Pro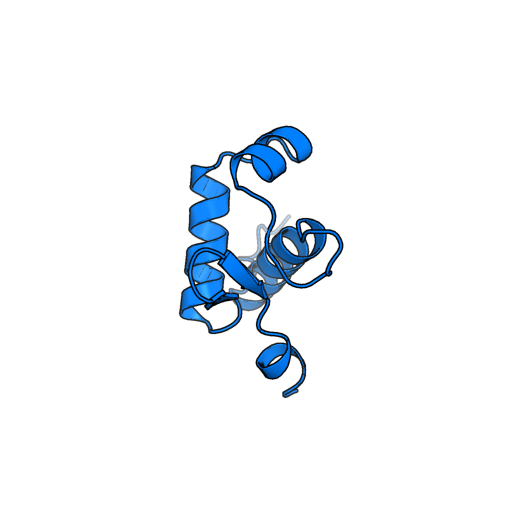tein AF-W5T391-F1 (afdb_monomer_lite)

Foldseek 3Di:
DDPPDPPPVNVLVVLLVLQQVQADPVSWWGDPLVVSCVVPVDDSVVNVVSLVVCVVVVQWDDDPNTITGPVVVVPPD

Organism: NCBI:txid1408429

InterPro domains:
  IPR048907 MCM, C-terminal domain [PF21100] (11-65)

Structure (mmCIF, N/CA/C/O backbone):
data_AF-W5T391-F1
#
_entry.id   AF-W5T391-F1
#
loop_
_atom_site.group_PDB
_atom_site.id
_atom_site.type_symbol
_atom_site.label_atom_id
_atom_site.label_alt_id
_atom_site.label_comp_id
_atom_site.label_asym_id
_atom_site.label_entity_id
_atom_site.label_seq_id
_atom_site.pdbx_PDB_ins_code
_atom_site.Cartn_x
_atom_site.Cartn_y
_atom_site.Cartn_z
_atom_site.occupancy
_atom_site.B_iso_or_equiv
_atom_site.auth_seq_id
_atom_site.auth_comp_id
_atom_site.auth_asym_id
_atom_site.auth_atom_id
_atom_site.pdbx_PDB_model_num
ATOM 1 N N . ASN A 1 1 ? 29.679 6.953 -15.021 1.00 39.53 1 ASN A N 1
ATOM 2 C CA . ASN A 1 1 ? 28.705 6.612 -13.956 1.00 39.53 1 ASN A CA 1
ATOM 3 C C . ASN A 1 1 ? 27.473 5.956 -14.540 1.00 39.53 1 ASN A C 1
ATOM 5 O O . ASN A 1 1 ? 26.546 6.619 -14.988 1.00 39.53 1 ASN A O 1
ATOM 9 N N . SER A 1 2 ? 27.521 4.630 -14.631 1.00 44.53 2 SER A N 1
ATOM 10 C CA . SER A 1 2 ? 26.541 3.814 -15.335 1.00 44.53 2 SER A CA 1
ATOM 11 C C . SER A 1 2 ? 25.179 3.858 -14.638 1.00 44.53 2 SER A C 1
ATOM 13 O O . SER A 1 2 ? 25.002 3.233 -13.591 1.00 44.53 2 SER A O 1
ATOM 15 N N . ARG A 1 3 ? 24.206 4.540 -15.256 1.00 53.50 3 ARG A N 1
ATOM 16 C CA . ARG A 1 3 ? 22.769 4.277 -15.085 1.00 53.50 3 ARG A CA 1
ATOM 17 C C . ARG A 1 3 ? 22.495 2.844 -15.563 1.00 53.50 3 ARG A C 1
ATOM 19 O O . ARG A 1 3 ? 21.988 2.629 -16.657 1.00 53.50 3 ARG A O 1
ATOM 26 N N . LYS A 1 4 ? 22.939 1.847 -14.793 1.00 53.09 4 LYS A N 1
ATOM 27 C CA . LYS A 1 4 ? 22.641 0.441 -15.061 1.00 53.09 4 LYS A CA 1
ATOM 28 C C . LYS A 1 4 ? 21.163 0.265 -14.773 1.00 53.09 4 LYS A C 1
ATOM 30 O O . LYS A 1 4 ? 20.725 0.529 -13.658 1.00 53.09 4 LYS A O 1
ATOM 35 N N . TYR A 1 5 ? 20.416 -0.119 -15.799 1.00 53.53 5 TYR A N 1
ATOM 36 C CA . TYR A 1 5 ? 19.065 -0.654 -15.720 1.00 53.53 5 TYR A CA 1
ATOM 37 C C . TYR A 1 5 ? 18.880 -1.416 -14.400 1.00 53.53 5 TYR A C 1
ATOM 39 O O . TYR A 1 5 ? 19.429 -2.509 -14.242 1.00 53.53 5 TYR A O 1
ATOM 47 N N . LYS A 1 6 ? 18.176 -0.818 -13.423 1.00 56.25 6 LYS A N 1
ATOM 48 C CA . LYS A 1 6 ? 17.812 -1.533 -12.194 1.00 56.25 6 LYS A CA 1
ATOM 49 C C . LYS A 1 6 ? 17.063 -2.778 -12.644 1.00 56.25 6 LYS A C 1
ATOM 51 O O . LYS A 1 6 ? 16.077 -2.663 -13.378 1.00 56.25 6 LYS A O 1
ATOM 56 N N . LYS A 1 7 ? 17.566 -3.958 -12.274 1.00 60.00 7 LYS A N 1
ATOM 57 C CA . LYS A 1 7 ? 16.925 -5.224 -12.644 1.00 60.00 7 LYS A CA 1
ATOM 58 C C . LYS A 1 7 ? 15.455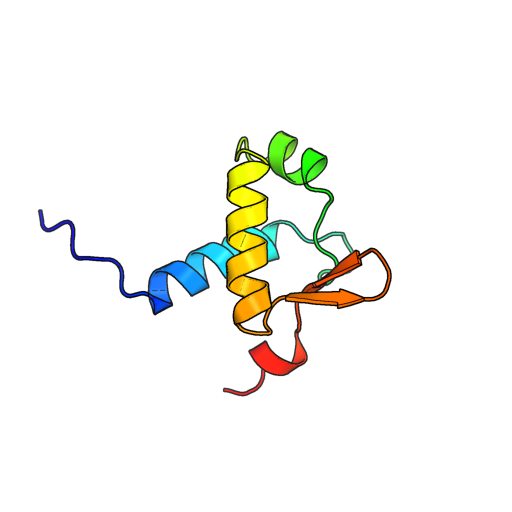 -5.166 -12.200 1.00 60.00 7 LYS A C 1
ATOM 60 O O . LYS A 1 7 ? 15.185 -4.605 -11.136 1.00 60.00 7 LYS A O 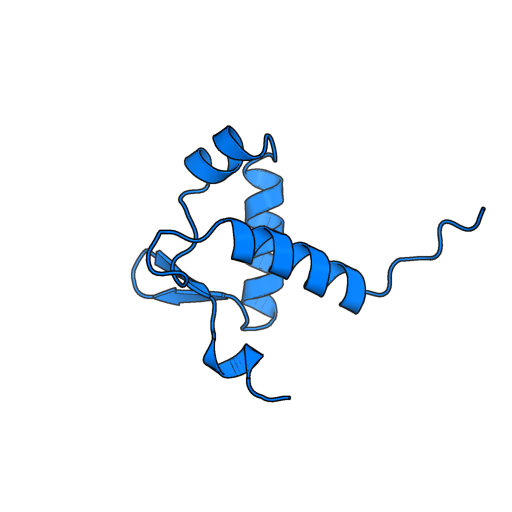1
ATOM 65 N N . PRO A 1 8 ? 14.510 -5.757 -12.951 1.00 61.50 8 PRO A N 1
ATOM 66 C CA . PRO A 1 8 ? 13.090 -5.755 -12.590 1.00 61.50 8 PRO A CA 1
ATOM 67 C C . PRO A 1 8 ? 12.828 -6.171 -11.134 1.00 61.50 8 PRO A C 1
ATOM 69 O O . PRO A 1 8 ? 11.954 -5.604 -10.495 1.00 61.50 8 PRO A O 1
ATOM 72 N N . LEU A 1 9 ? 13.638 -7.086 -10.591 1.00 60.94 9 LEU A N 1
ATOM 73 C CA . LEU A 1 9 ? 13.606 -7.517 -9.188 1.00 60.94 9 LEU A CA 1
ATOM 74 C C . LEU A 1 9 ? 13.948 -6.403 -8.181 1.00 60.94 9 LEU A C 1
ATOM 76 O O . LEU A 1 9 ? 13.194 -6.207 -7.236 1.00 60.94 9 LEU A O 1
ATOM 80 N N . GLN A 1 10 ? 15.009 -5.616 -8.410 1.00 67.25 10 GLN A N 1
ATOM 81 C CA . GLN A 1 10 ? 15.378 -4.494 -7.523 1.00 67.25 10 GLN A CA 1
ATOM 82 C C . GLN A 1 10 ? 14.262 -3.449 -7.449 1.00 67.25 10 GLN A C 1
ATOM 84 O O . GLN A 1 10 ? 13.986 -2.882 -6.398 1.00 67.25 10 GLN A O 1
ATOM 89 N N . ARG A 1 11 ? 13.569 -3.226 -8.570 1.00 83.75 11 ARG A N 1
ATOM 90 C CA . ARG A 1 11 ? 12.426 -2.312 -8.616 1.00 83.75 11 ARG A CA 1
ATOM 91 C C . ARG A 1 11 ? 11.245 -2.819 -7.784 1.00 83.75 11 ARG A C 1
ATOM 93 O O . ARG A 1 11 ? 10.541 -2.010 -7.194 1.00 83.75 11 ARG A O 1
ATOM 100 N N . VAL A 1 12 ? 11.022 -4.130 -7.744 1.00 86.69 12 VAL A N 1
ATOM 101 C CA . VAL A 1 12 ? 9.918 -4.742 -6.988 1.00 86.69 12 VAL A CA 1
ATOM 102 C C . VAL A 1 12 ? 10.187 -4.684 -5.500 1.00 86.69 12 VAL A C 1
ATOM 104 O O . VAL A 1 12 ? 9.284 -4.335 -4.755 1.00 86.69 12 VAL A O 1
ATOM 107 N N . GLU A 1 13 ? 11.418 -4.959 -5.071 1.00 88.19 13 GLU A N 1
ATOM 108 C CA . GLU A 1 13 ? 11.817 -4.835 -3.666 1.00 88.19 13 GLU A CA 1
ATOM 109 C C . GLU A 1 13 ? 11.689 -3.386 -3.175 1.00 88.19 13 GLU A C 1
ATOM 111 O O . GLU A 1 13 ? 11.159 -3.153 -2.093 1.00 88.19 13 GLU A O 1
ATOM 116 N N . GLU A 1 14 ? 12.067 -2.401 -3.996 1.00 90.88 14 GLU A N 1
ATOM 117 C CA . GLU A 1 14 ? 11.872 -0.976 -3.688 1.00 90.88 14 GLU A CA 1
ATOM 118 C C . GLU A 1 14 ? 10.390 -0.602 -3.564 1.00 90.88 14 GLU A C 1
ATOM 120 O O . GLU A 1 14 ? 9.990 0.095 -2.631 1.00 90.88 14 GLU A O 1
ATOM 125 N N . VAL A 1 15 ? 9.561 -1.067 -4.503 1.00 93.12 15 VAL A N 1
ATOM 126 C CA . VAL A 1 15 ? 8.117 -0.806 -4.495 1.00 93.12 15 VAL A CA 1
ATOM 127 C C . VAL A 1 15 ? 7.440 -1.502 -3.315 1.00 93.12 15 VAL A C 1
ATOM 129 O O . VAL A 1 15 ? 6.601 -0.898 -2.650 1.00 93.12 15 VAL A O 1
ATOM 132 N N . LEU A 1 16 ? 7.823 -2.743 -3.024 1.00 93.62 16 LEU A N 1
ATOM 133 C CA . LEU A 1 16 ? 7.327 -3.499 -1.885 1.00 93.62 16 LEU A CA 1
ATOM 134 C C . LEU A 1 16 ? 7.736 -2.829 -0.575 1.00 93.62 16 LEU A C 1
ATOM 136 O O . LEU A 1 16 ? 6.879 -2.603 0.266 1.00 93.62 16 LEU A O 1
ATOM 140 N N . GLY A 1 17 ? 9.002 -2.432 -0.427 1.00 94.12 17 GLY A N 1
ATOM 141 C CA . GLY A 1 17 ? 9.484 -1.703 0.746 1.00 94.12 17 GLY A CA 1
ATOM 142 C C . GLY A 1 17 ? 8.735 -0.388 0.965 1.00 94.12 17 GLY A C 1
ATOM 143 O O . GLY A 1 17 ? 8.350 -0.081 2.091 1.00 94.12 17 GLY A O 1
ATOM 144 N N . PHE A 1 18 ? 8.447 0.349 -0.115 1.00 95.69 18 PHE A N 1
ATOM 145 C CA . PHE A 1 18 ? 7.625 1.557 -0.054 1.00 95.69 18 PHE A CA 1
ATOM 146 C C . PHE A 1 18 ? 6.186 1.271 0.405 1.00 95.69 18 PHE A C 1
ATOM 148 O O . PHE A 1 18 ? 5.654 2.003 1.234 1.00 95.69 18 PHE A O 1
ATOM 155 N N . ILE A 1 19 ? 5.534 0.228 -0.115 1.00 95.69 19 ILE A N 1
ATOM 156 C CA . ILE A 1 19 ? 4.163 -0.113 0.296 1.00 95.69 19 ILE A CA 1
ATOM 157 C C . ILE A 1 19 ? 4.132 -0.665 1.728 1.00 95.69 19 ILE A C 1
ATOM 159 O O . ILE A 1 19 ? 3.257 -0.282 2.500 1.00 95.69 19 ILE A O 1
ATOM 163 N N . SER A 1 20 ? 5.115 -1.477 2.119 1.00 94.69 20 SER A N 1
ATOM 164 C CA . SER A 1 20 ? 5.237 -2.039 3.469 1.00 94.69 20 SER A CA 1
ATOM 165 C C . SER A 1 20 ? 5.478 -0.978 4.547 1.00 94.69 20 SER A C 1
ATOM 167 O O . SER A 1 20 ? 5.007 -1.138 5.669 1.00 94.69 20 SER A O 1
ATOM 169 N N . SER A 1 21 ? 6.155 0.132 4.231 1.00 95.81 21 SER A N 1
ATOM 170 C CA . SER A 1 21 ? 6.287 1.266 5.163 1.00 95.81 21 SER A CA 1
ATOM 171 C C . SER A 1 21 ? 5.019 2.126 5.269 1.00 95.81 21 SER A C 1
ATOM 173 O O . SER A 1 21 ? 4.933 3.004 6.126 1.00 95.81 21 SER A O 1
ATOM 175 N N . ASN A 1 22 ? 4.019 1.864 4.423 1.00 97.00 22 ASN A N 1
ATOM 176 C CA . ASN A 1 22 ? 2.755 2.594 4.333 1.00 97.00 22 ASN A CA 1
ATOM 177 C C . ASN A 1 22 ? 1.540 1.700 4.641 1.00 97.00 22 ASN A C 1
ATOM 179 O O . ASN A 1 22 ? 0.454 1.885 4.082 1.00 97.00 22 ASN A O 1
ATOM 183 N N . LEU A 1 23 ? 1.717 0.736 5.542 1.00 96.44 23 LEU A N 1
ATOM 184 C CA . LEU A 1 23 ? 0.629 -0.064 6.100 1.00 96.44 23 LEU A CA 1
ATOM 185 C C . LEU A 1 23 ? -0.010 0.649 7.299 1.00 96.44 23 LEU A C 1
ATOM 187 O O . LEU A 1 23 ? 0.609 1.507 7.927 1.00 96.44 23 LEU A O 1
ATOM 191 N N . GLU A 1 24 ? -1.264 0.322 7.587 1.00 96.12 24 GLU A N 1
ATOM 192 C CA . GLU A 1 24 ? -1.944 0.710 8.822 1.00 96.12 24 GLU A CA 1
ATOM 193 C C . GLU A 1 24 ? -1.326 -0.011 10.033 1.00 96.12 24 GLU A C 1
ATOM 195 O O . GLU A 1 24 ? -0.431 -0.851 9.900 1.00 96.12 24 GLU A O 1
ATOM 200 N N . ASP A 1 25 ? -1.816 0.306 11.231 1.00 94.69 25 ASP A N 1
ATOM 201 C CA . ASP A 1 25 ? -1.258 -0.182 12.501 1.00 94.69 25 ASP A CA 1
ATOM 202 C C . ASP A 1 25 ? -1.302 -1.715 12.645 1.00 94.69 25 ASP A C 1
ATOM 204 O O . ASP A 1 25 ? -0.502 -2.300 13.376 1.00 94.69 25 ASP A O 1
ATOM 208 N N . ASP A 1 26 ? -2.188 -2.380 11.896 1.00 92.25 26 ASP A N 1
ATOM 209 C CA . ASP A 1 26 ? -2.269 -3.843 11.807 1.00 92.25 26 ASP A CA 1
ATOM 210 C C . ASP A 1 26 ? -1.103 -4.481 11.025 1.00 92.25 26 ASP A C 1
ATOM 212 O O . ASP A 1 26 ? -1.025 -5.707 10.932 1.00 92.25 26 ASP A O 1
ATOM 216 N N . LYS A 1 27 ? -0.204 -3.662 10.457 1.00 90.50 27 LYS A N 1
ATOM 217 C CA . LYS A 1 27 ? 0.958 -4.063 9.647 1.00 90.50 27 LYS A CA 1
ATOM 218 C C . LYS A 1 27 ? 0.595 -4.965 8.465 1.00 90.50 27 LYS A C 1
ATOM 220 O O . LYS A 1 27 ? 1.433 -5.731 7.988 1.00 90.50 27 LYS A O 1
ATOM 225 N N . ARG A 1 28 ? -0.648 -4.885 7.984 1.00 92.00 28 ARG A N 1
ATOM 226 C CA . ARG A 1 28 ? -1.171 -5.762 6.932 1.00 92.00 28 ARG A CA 1
ATOM 227 C C . ARG A 1 28 ? -1.980 -4.995 5.893 1.00 92.00 28 ARG A C 1
ATOM 229 O O . ARG A 1 28 ? -1.822 -5.235 4.698 1.00 92.00 28 ARG A O 1
ATOM 236 N N . THR A 1 29 ? -2.832 -4.076 6.329 1.00 95.94 29 THR A N 1
ATOM 237 C CA . THR A 1 29 ? -3.701 -3.274 5.469 1.00 95.94 29 THR A CA 1
ATOM 238 C C . THR A 1 29 ? -2.929 -2.085 4.910 1.00 95.94 29 THR A C 1
ATOM 240 O O . THR A 1 29 ? -2.283 -1.358 5.651 1.00 95.94 29 THR A O 1
ATOM 243 N N . VAL A 1 30 ? -3.008 -1.842 3.603 1.00 96.81 30 VAL A N 1
ATOM 244 C CA . VAL A 1 30 ? -2.410 -0.652 2.982 1.00 96.81 30 VAL A CA 1
ATOM 245 C C . VAL A 1 30 ? -3.210 0.593 3.371 1.00 96.81 30 VAL A C 1
ATOM 247 O O . VAL A 1 30 ? -4.437 0.605 3.234 1.00 96.81 30 VAL A O 1
ATOM 250 N N . LYS A 1 31 ? -2.519 1.659 3.796 1.00 97.56 31 LYS A N 1
ATOM 251 C CA . LYS A 1 31 ? -3.141 2.958 4.092 1.00 97.56 31 LYS A CA 1
ATOM 252 C C . LYS A 1 31 ? -3.941 3.495 2.890 1.00 97.56 31 LYS A C 1
ATOM 254 O O . LYS A 1 31 ? -3.572 3.256 1.736 1.00 97.56 31 LYS A O 1
ATOM 259 N N . PRO A 1 32 ? -4.995 4.305 3.105 1.00 96.38 32 PRO A N 1
ATOM 260 C CA . PRO A 1 32 ? -5.673 5.017 2.030 1.00 96.38 32 PRO A CA 1
ATOM 261 C C . PRO A 1 32 ? -4.698 5.826 1.171 1.00 96.38 32 PRO A C 1
ATOM 263 O O . PRO A 1 32 ? -3.819 6.509 1.696 1.00 96.38 32 PRO A O 1
ATOM 266 N N . LEU A 1 33 ? -4.907 5.832 -0.150 1.00 96.00 33 LEU A N 1
ATOM 267 C CA . LEU A 1 33 ? -4.037 6.539 -1.103 1.00 96.00 33 LEU A CA 1
ATOM 268 C C . LEU A 1 33 ? -3.816 8.008 -0.730 1.00 96.00 33 LEU A C 1
ATOM 270 O O . LEU A 1 33 ? -2.691 8.491 -0.801 1.00 96.00 33 LEU A O 1
ATOM 274 N N . ARG A 1 34 ? -4.873 8.687 -0.271 1.00 96.12 34 ARG A N 1
ATOM 275 C CA . ARG A 1 34 ? -4.817 10.075 0.208 1.00 96.12 34 ARG A CA 1
ATOM 276 C C . ARG A 1 34 ? -3.860 10.255 1.390 1.00 96.12 34 ARG A C 1
ATOM 278 O O . ARG A 1 34 ? -3.136 11.243 1.438 1.00 96.12 34 ARG A O 1
ATOM 285 N N . LYS A 1 35 ? -3.846 9.303 2.331 1.00 97.31 35 LYS A N 1
ATOM 286 C CA . LYS A 1 35 ? -2.964 9.315 3.509 1.00 97.31 35 LYS A CA 1
ATOM 287 C C . LYS A 1 35 ? -1.510 9.113 3.077 1.00 97.31 35 LYS A C 1
ATOM 289 O O . LYS A 1 35 ? -0.668 9.935 3.412 1.00 97.31 35 LYS A O 1
ATOM 294 N N . ILE A 1 36 ? -1.251 8.120 2.221 1.00 97.12 36 ILE A N 1
ATOM 295 C CA . ILE A 1 36 ? 0.084 7.871 1.648 1.00 97.12 36 ILE A CA 1
ATOM 296 C C . ILE A 1 36 ? 0.576 9.088 0.855 1.00 97.12 36 ILE A C 1
ATOM 298 O O . ILE A 1 36 ? 1.716 9.511 1.018 1.00 97.12 36 ILE A O 1
ATOM 302 N N . ASN A 1 37 ? -0.274 9.679 0.012 1.00 97.25 37 ASN A N 1
ATOM 303 C CA . ASN A 1 37 ? 0.069 10.870 -0.762 1.00 97.25 37 ASN A CA 1
ATOM 304 C C . ASN A 1 37 ? 0.456 12.041 0.151 1.00 97.25 37 ASN A C 1
ATOM 306 O O . ASN A 1 37 ? 1.493 12.657 -0.077 1.00 97.25 37 ASN A O 1
ATOM 310 N N . LYS A 1 38 ? -0.322 12.298 1.208 1.00 97.81 38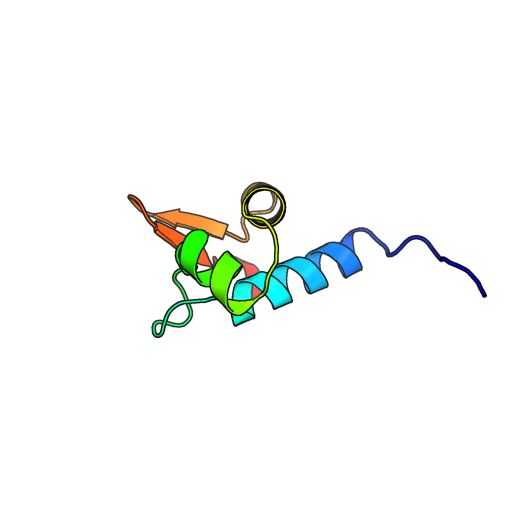 LYS A N 1
ATOM 311 C CA . LYS A 1 38 ? -0.038 13.359 2.181 1.00 97.81 38 LYS A CA 1
ATOM 312 C C . LYS A 1 38 ? 1.259 13.117 2.962 1.00 97.81 38 LYS A C 1
ATOM 314 O O . LYS A 1 38 ? 1.991 14.066 3.210 1.00 97.81 38 LYS A O 1
ATOM 319 N N . GLU A 1 39 ? 1.541 11.873 3.344 1.00 97.00 39 GLU A N 1
ATOM 320 C CA . GLU A 1 39 ? 2.717 11.510 4.151 1.00 97.00 39 GLU A CA 1
ATOM 321 C C . GLU A 1 39 ? 4.014 11.432 3.326 1.00 97.00 39 GLU A C 1
ATOM 323 O O . GLU A 1 39 ? 5.089 11.725 3.839 1.00 97.00 39 GLU A O 1
ATOM 328 N N . THR A 1 40 ? 3.932 11.052 2.047 1.00 94.56 40 THR A N 1
ATOM 329 C CA . THR A 1 40 ? 5.116 10.755 1.213 1.00 94.56 40 THR A CA 1
ATOM 330 C C . THR A 1 40 ? 5.329 11.723 0.052 1.00 94.56 40 THR A C 1
ATOM 332 O O . THR A 1 40 ? 6.351 11.651 -0.628 1.00 94.56 40 THR A O 1
ATOM 335 N N . ASN A 1 41 ? 4.354 12.594 -0.225 1.00 96.50 41 ASN A N 1
ATOM 336 C CA . ASN A 1 41 ? 4.294 13.448 -1.414 1.00 96.50 41 ASN A CA 1
ATOM 337 C C . ASN A 1 41 ? 4.359 12.675 -2.755 1.00 96.50 41 ASN A C 1
ATOM 339 O O . ASN A 1 41 ? 4.618 13.242 -3.818 1.00 96.50 41 ASN A O 1
ATOM 343 N N . VAL A 1 42 ? 4.124 11.358 -2.739 1.00 95.19 42 VAL A N 1
ATOM 344 C CA . VAL A 1 42 ? 4.032 10.541 -3.954 1.00 95.19 42 VAL A CA 1
ATOM 345 C C . VAL A 1 42 ? 2.616 10.638 -4.508 1.00 95.19 42 VAL A C 1
ATOM 347 O O . VAL A 1 42 ? 1.646 10.433 -3.782 1.00 95.19 42 VAL A O 1
ATOM 350 N N . SER A 1 43 ? 2.472 10.927 -5.803 1.00 96.31 43 SER A N 1
ATOM 351 C CA . SER A 1 43 ? 1.150 11.059 -6.427 1.00 96.31 43 SER A CA 1
ATOM 352 C C . SER A 1 43 ? 0.318 9.780 -6.303 1.00 96.31 43 SER A C 1
ATOM 354 O O . SER A 1 43 ? 0.830 8.668 -6.462 1.00 96.31 43 SER A O 1
ATOM 356 N N . GLU A 1 44 ? -0.993 9.930 -6.099 1.00 96.62 44 GLU A N 1
ATOM 357 C CA . GLU A 1 44 ? -1.912 8.786 -6.039 1.00 96.62 44 GLU A CA 1
ATOM 358 C C . GLU A 1 44 ? -1.827 7.903 -7.290 1.00 96.62 44 GLU A C 1
ATOM 360 O O . GLU A 1 44 ? -1.901 6.682 -7.188 1.00 96.62 44 GLU A O 1
ATOM 365 N N . TYR A 1 45 ? -1.603 8.498 -8.466 1.00 96.25 45 TYR A N 1
ATOM 366 C CA . TYR A 1 45 ? -1.375 7.758 -9.709 1.00 96.25 45 TYR A CA 1
ATOM 367 C C . TYR A 1 45 ? -0.175 6.805 -9.606 1.00 96.25 45 TYR A C 1
ATOM 369 O O . TYR A 1 45 ? -0.262 5.634 -9.983 1.00 96.25 45 TYR A O 1
ATOM 377 N N . ARG A 1 46 ? 0.949 7.279 -9.057 1.00 94.94 46 ARG A N 1
ATOM 378 C CA . ARG A 1 46 ? 2.159 6.467 -8.903 1.00 94.94 46 ARG A CA 1
ATOM 379 C C . ARG A 1 46 ? 1.970 5.376 -7.850 1.00 94.94 46 ARG A C 1
ATOM 381 O O . ARG A 1 46 ? 2.390 4.247 -8.089 1.00 94.94 46 ARG A O 1
ATOM 388 N N . ILE A 1 47 ? 1.266 5.675 -6.757 1.00 96.50 47 ILE A N 1
ATOM 389 C CA . ILE A 1 47 ? 0.902 4.685 -5.731 1.00 96.50 47 ILE A CA 1
ATOM 390 C C . ILE A 1 47 ? -0.010 3.600 -6.328 1.00 96.50 47 ILE A C 1
ATOM 392 O O . ILE A 1 47 ? 0.231 2.414 -6.120 1.00 96.50 47 ILE A O 1
ATOM 396 N N . ARG A 1 48 ? -1.005 3.964 -7.149 1.00 96.12 48 ARG A N 1
ATOM 397 C CA . ARG A 1 48 ? -1.853 2.989 -7.865 1.00 96.12 48 ARG A CA 1
ATOM 398 C C . ARG A 1 48 ? -1.034 2.090 -8.786 1.00 96.12 48 ARG A C 1
ATOM 400 O O . ARG A 1 48 ? -1.280 0.889 -8.829 1.00 96.12 48 ARG A O 1
ATOM 407 N N . LYS A 1 49 ? -0.038 2.642 -9.485 1.00 95.81 49 LYS A N 1
ATOM 408 C CA . LYS A 1 49 ? 0.862 1.853 -10.338 1.00 95.81 49 LYS A CA 1
ATOM 409 C C . LYS A 1 49 ? 1.693 0.855 -9.529 1.00 95.81 49 LYS A C 1
ATOM 411 O O . LYS A 1 49 ? 1.854 -0.280 -9.961 1.00 95.81 49 LYS A O 1
ATOM 416 N N . TYR A 1 50 ? 2.188 1.266 -8.363 1.00 95.31 50 TYR A N 1
ATOM 417 C CA . TYR A 1 50 ? 2.896 0.387 -7.430 1.00 95.31 50 TYR A CA 1
ATOM 418 C C . TYR A 1 50 ? 2.008 -0.759 -6.950 1.00 95.31 50 TYR A C 1
ATOM 420 O O . TYR A 1 50 ? 2.386 -1.920 -7.068 1.00 95.31 50 TYR A O 1
ATOM 428 N N . LEU A 1 51 ? 0.796 -0.442 -6.494 1.00 95.19 51 LEU A N 1
ATOM 429 C CA . LEU A 1 51 ? -0.171 -1.442 -6.051 1.00 95.19 51 LEU A CA 1
ATOM 430 C C . LEU A 1 51 ? -0.559 -2.398 -7.179 1.00 95.19 51 LEU A C 1
ATOM 432 O O . LEU A 1 51 ? -0.612 -3.599 -6.955 1.00 95.19 51 LEU A O 1
ATOM 436 N N . SER A 1 52 ? -0.760 -1.893 -8.398 1.00 94.56 52 SER A N 1
ATOM 437 C CA . SER A 1 52 ? -1.077 -2.724 -9.561 1.00 94.56 52 SER A CA 1
ATOM 438 C C . SER A 1 52 ? 0.044 -3.709 -9.908 1.00 94.56 52 SER A C 1
ATOM 440 O O . SER A 1 52 ? -0.255 -4.853 -10.237 1.00 94.56 52 SER A O 1
ATOM 442 N N . ASP A 1 53 ? 1.315 -3.294 -9.836 1.00 92.62 53 ASP A N 1
ATOM 443 C CA . ASP A 1 53 ? 2.466 -4.182 -10.079 1.00 92.62 53 ASP A CA 1
ATOM 444 C C . ASP A 1 53 ? 2.574 -5.258 -8.986 1.00 92.62 53 ASP A C 1
ATOM 446 O O . ASP A 1 53 ? 2.773 -6.432 -9.287 1.00 92.62 53 ASP A O 1
ATOM 450 N N . LEU A 1 54 ? 2.357 -4.894 -7.716 1.00 93.25 54 LEU A N 1
ATOM 451 C CA . LEU A 1 54 ? 2.357 -5.860 -6.611 1.00 93.25 54 LEU A CA 1
ATOM 452 C C . LEU A 1 54 ? 1.157 -6.820 -6.659 1.00 93.25 54 LEU A C 1
ATOM 454 O O . LEU A 1 54 ? 1.317 -8.000 -6.353 1.00 93.25 54 LEU A O 1
ATOM 458 N N . MET A 1 55 ? -0.023 -6.353 -7.077 1.00 93.75 55 MET A N 1
ATOM 459 C CA . MET A 1 55 ? -1.207 -7.198 -7.276 1.00 93.75 55 MET A CA 1
ATOM 460 C C . MET A 1 55 ? -0.999 -8.210 -8.402 1.00 93.75 55 MET A C 1
ATOM 462 O O . MET A 1 55 ? -1.309 -9.384 -8.228 1.00 93.75 55 MET A O 1
ATOM 466 N N . ALA A 1 56 ? -0.424 -7.786 -9.533 1.00 91.94 56 ALA A N 1
ATOM 467 C CA . ALA A 1 56 ? -0.106 -8.684 -10.646 1.00 91.94 56 ALA A CA 1
ATOM 468 C C . ALA A 1 56 ? 0.878 -9.802 -10.249 1.00 91.94 56 ALA A C 1
ATOM 470 O O . ALA A 1 56 ? 0.925 -10.845 -10.894 1.00 91.94 56 ALA A O 1
ATOM 471 N N . ARG A 1 57 ? 1.650 -9.586 -9.179 1.00 90.12 57 ARG A N 1
ATOM 472 C CA . ARG A 1 57 ? 2.613 -10.540 -8.610 1.00 90.12 57 ARG A CA 1
ATOM 473 C C . ARG A 1 57 ? 2.059 -11.350 -7.437 1.00 90.12 57 ARG A C 1
ATOM 475 O O . ARG A 1 57 ? 2.812 -12.111 -6.847 1.00 90.12 57 ARG A O 1
ATOM 482 N N . GLY A 1 58 ? 0.799 -11.144 -7.054 1.00 91.56 58 GLY A N 1
ATOM 483 C CA . GLY A 1 58 ? 0.187 -11.803 -5.896 1.00 91.56 58 GLY A CA 1
ATOM 484 C C . GLY A 1 58 ? 0.651 -11.278 -4.532 1.00 91.56 58 GLY A C 1
ATOM 485 O O . GLY A 1 58 ? 0.232 -11.805 -3.508 1.00 91.56 58 GLY A O 1
ATOM 486 N N . LEU A 1 59 ? 1.468 -10.220 -4.482 1.00 92.62 59 LEU A N 1
ATOM 487 C CA . LEU A 1 59 ? 2.018 -9.664 -3.237 1.00 92.62 59 LEU A CA 1
ATOM 488 C C . LEU A 1 59 ? 1.025 -8.759 -2.499 1.00 92.62 59 LEU A C 1
ATOM 490 O O . LEU A 1 59 ? 1.128 -8.585 -1.289 1.00 92.62 59 LEU A O 1
ATOM 494 N N . ILE A 1 60 ? 0.062 -8.177 -3.214 1.00 94.12 60 ILE A N 1
ATOM 495 C CA . ILE A 1 60 ? -1.076 -7.457 -2.636 1.00 94.12 60 ILE A CA 1
ATOM 496 C C . ILE A 1 60 ? -2.352 -8.149 -3.095 1.00 94.12 60 ILE A C 1
ATOM 498 O O . ILE A 1 60 ? -2.537 -8.394 -4.286 1.00 94.12 60 ILE A O 1
ATOM 502 N N . ILE A 1 61 ? -3.256 -8.407 -2.158 1.00 94.31 61 ILE A N 1
ATOM 503 C CA . ILE A 1 61 ? -4.586 -8.948 -2.433 1.00 94.31 61 ILE A CA 1
ATOM 504 C C . ILE A 1 61 ? -5.660 -7.952 -2.013 1.00 94.31 61 ILE A C 1
ATOM 506 O O . ILE A 1 61 ? -5.449 -7.089 -1.158 1.00 94.31 61 ILE A O 1
ATOM 510 N N . LYS A 1 62 ? -6.833 -8.065 -2.634 1.00 93.06 62 LYS A N 1
ATOM 511 C CA . LYS A 1 62 ? -8.016 -7.305 -2.241 1.00 93.06 62 LYS A CA 1
ATOM 512 C C . LYS A 1 62 ? -8.916 -8.204 -1.403 1.00 93.06 62 LYS A C 1
ATOM 514 O O . LYS A 1 62 ? -9.537 -9.116 -1.937 1.00 93.06 62 LYS A O 1
ATOM 519 N N . GLU A 1 63 ? -9.021 -7.919 -0.110 1.00 90.81 63 GLU A N 1
ATOM 520 C CA . GLU A 1 63 ? -10.008 -8.552 0.766 1.00 90.81 63 GLU A CA 1
ATOM 521 C C . GLU A 1 63 ? -11.150 -7.565 1.011 1.00 90.81 63 GLU A C 1
ATOM 523 O O . GLU A 1 63 ? -10.968 -6.491 1.592 1.00 90.81 63 GLU A O 1
ATOM 528 N N . LYS A 1 64 ? -12.356 -7.915 0.549 1.00 88.69 64 LYS A N 1
ATOM 529 C CA . LYS A 1 64 ? -13.526 -7.023 0.573 1.00 88.69 64 LYS A CA 1
ATOM 530 C C . LYS A 1 64 ? -13.204 -5.682 -0.115 1.00 88.69 64 LYS A C 1
ATOM 532 O O . LYS A 1 64 ? -13.041 -5.626 -1.333 1.00 88.69 64 LYS A O 1
ATOM 537 N N . GLN A 1 65 ? -13.106 -4.598 0.653 1.00 89.19 65 GLN A N 1
ATOM 538 C CA . GLN A 1 65 ? -12.797 -3.248 0.166 1.00 89.19 65 GLN A CA 1
ATOM 539 C C . GLN A 1 65 ? -11.373 -2.784 0.516 1.00 89.19 65 GLN A C 1
ATOM 541 O O . GLN A 1 65 ? -11.021 -1.644 0.227 1.00 89.19 65 GLN A O 1
ATOM 546 N N . ARG A 1 66 ? -10.550 -3.641 1.133 1.00 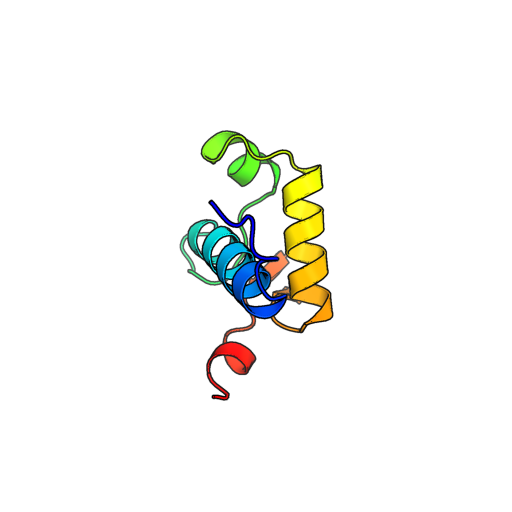93.00 66 ARG A N 1
ATOM 547 C CA . ARG A 1 66 ? -9.212 -3.290 1.622 1.00 93.00 66 ARG A CA 1
ATOM 548 C C . ARG A 1 66 ? -8.129 -3.970 0.791 1.00 93.00 66 ARG A C 1
ATOM 550 O O . ARG A 1 66 ? -8.307 -5.095 0.329 1.00 93.00 66 ARG A O 1
ATOM 557 N N . LEU A 1 67 ? -7.014 -3.269 0.599 1.00 95.50 67 LEU A N 1
ATOM 558 C CA . LEU A 1 67 ? -5.802 -3.820 -0.003 1.00 95.50 67 LEU A CA 1
ATOM 559 C C . LEU A 1 67 ? -4.888 -4.308 1.112 1.00 95.50 67 LEU A C 1
ATOM 561 O O . LEU A 1 67 ? -4.663 -3.585 2.081 1.00 95.50 67 LEU A O 1
ATOM 565 N N . ILE A 1 68 ? -4.397 -5.530 0.978 1.00 94.88 68 ILE A N 1
ATOM 566 C CA . ILE A 1 68 ? -3.716 -6.250 2.047 1.00 94.88 68 ILE A CA 1
ATOM 567 C C . ILE A 1 68 ? -2.426 -6.849 1.504 1.00 94.88 68 ILE A C 1
ATOM 569 O O . ILE A 1 68 ? -2.421 -7.453 0.431 1.00 94.88 68 ILE A O 1
ATOM 573 N N . LEU A 1 69 ? -1.339 -6.688 2.257 1.00 93.25 69 LEU A N 1
ATOM 574 C CA . LEU A 1 69 ? -0.068 -7.344 1.985 1.00 93.25 69 LEU A CA 1
ATOM 575 C C . LEU A 1 69 ? -0.217 -8.861 2.170 1.00 93.25 69 LEU A C 1
ATOM 577 O O . LEU A 1 69 ? -0.598 -9.338 3.243 1.00 93.25 69 LEU A O 1
ATOM 581 N N . ASN A 1 70 ? 0.073 -9.621 1.116 1.00 89.56 70 ASN A N 1
ATOM 582 C CA . ASN A 1 70 ? -0.005 -11.076 1.118 1.00 89.56 70 ASN A CA 1
ATOM 583 C C . ASN A 1 70 ? 1.246 -11.679 1.772 1.00 89.56 70 ASN A C 1
ATOM 585 O O . ASN A 1 70 ? 2.220 -12.040 1.110 1.00 89.56 70 ASN A O 1
ATOM 589 N N . VAL A 1 71 ? 1.199 -11.788 3.099 1.00 70.25 71 VAL A N 1
ATOM 590 C CA . VAL A 1 71 ? 2.309 -12.281 3.930 1.00 70.25 71 VAL A CA 1
ATOM 591 C C . VAL A 1 71 ? 2.650 -13.757 3.645 1.00 70.25 71 VAL A C 1
ATOM 593 O O . VAL A 1 71 ? 3.788 -14.186 3.840 1.00 70.25 71 VAL A O 1
ATOM 596 N N . ASN A 1 72 ? 1.683 -14.525 3.128 1.00 63.62 72 ASN A N 1
ATOM 597 C CA . ASN A 1 72 ? 1.837 -15.955 2.845 1.00 63.62 72 ASN A CA 1
ATOM 598 C C . ASN A 1 72 ? 2.724 -16.242 1.624 1.00 63.62 72 ASN A C 1
ATOM 600 O O . ASN A 1 72 ? 3.331 -17.309 1.570 1.00 63.62 72 ASN A O 1
ATOM 604 N N . ASP A 1 73 ? 2.827 -15.313 0.667 1.00 56.09 73 ASP A N 1
ATOM 605 C CA . ASP A 1 73 ? 3.762 -15.436 -0.464 1.00 56.09 73 ASP A CA 1
ATOM 606 C C . ASP A 1 73 ? 5.155 -14.902 -0.118 1.00 56.09 73 ASP A C 1
ATOM 608 O O . ASP A 1 73 ? 6.161 -15.435 -0.579 1.00 56.09 73 ASP A O 1
ATOM 612 N N . THR A 1 74 ? 5.253 -13.888 0.749 1.00 51.38 74 THR A N 1
ATOM 613 C CA . THR A 1 74 ? 6.555 -13.317 1.140 1.00 51.38 74 THR A CA 1
ATOM 614 C C . THR A 1 74 ? 7.426 -14.261 1.976 1.00 51.38 74 THR A C 1
ATOM 616 O O . THR A 1 74 ? 8.631 -14.039 2.062 1.00 51.38 74 THR A O 1
ATOM 619 N N . LEU A 1 75 ? 6.837 -15.306 2.570 1.00 48.75 75 LEU A N 1
ATOM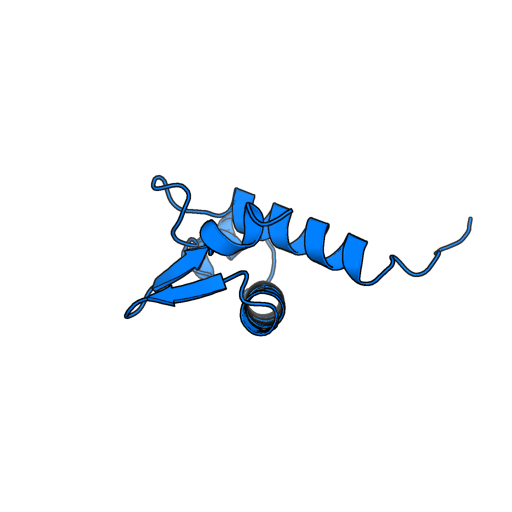 620 C CA . LEU A 1 75 ? 7.528 -16.318 3.382 1.00 48.75 75 LEU A CA 1
ATOM 621 C C . LEU A 1 75 ? 7.825 -17.625 2.626 1.00 48.75 75 LEU A C 1
ATOM 623 O O . LEU A 1 75 ? 8.489 -18.496 3.179 1.00 48.75 75 LEU A O 1
ATOM 627 N N . LYS A 1 76 ? 7.378 -17.774 1.370 1.00 42.94 76 LYS A N 1
ATOM 628 C CA . LYS A 1 76 ? 7.794 -18.886 0.502 1.00 42.94 76 LYS A CA 1
ATOM 629 C C . LYS A 1 76 ? 9.088 -18.512 -0.230 1.00 42.94 76 LYS A C 1
ATOM 631 O O . LYS A 1 76 ? 9.080 -18.248 -1.431 1.00 42.94 76 LYS A O 1
ATOM 636 N N . ARG A 1 77 ? 10.196 -18.442 0.504 1.00 41.41 77 ARG A N 1
ATOM 637 C CA . ARG A 1 77 ? 11.554 -18.476 -0.054 1.00 41.41 77 ARG A CA 1
ATOM 638 C C . ARG A 1 77 ? 12.323 -19.618 0.579 1.00 41.41 77 ARG A C 1
ATOM 640 O O . ARG A 1 77 ? 12.168 -19.795 1.805 1.00 41.41 77 ARG A O 1
#

pLDDT: mean 85.29, std 17.14, range [39.53, 97.81]

Sequence (77 aa):
NSRKYKKPLQRVEEVLGFISSNLEDDKRTVKPLRKINKETNVSEYRIRKYLSDLMARGLIIKEKQRLILNVNDTLKR

Secondary structure (DSSP, 8-state):
-------HHHHHHHHHHHHHTTB-TTSSBBPPHHHHHHHH---HHHHHHHHHHHHHTTSEEEETTEEEE-HHHHT--

Radius of gyration: 13.09 Å; chains: 1; bounding box: 42×32×28 Å